Protein AF-A0AAW9LHU7-F1 (afdb_monomer_lite)

pLDDT: mean 85.18, std 13.0, range [49.88, 97.94]

Secondary structure (DSSP, 8-state):
------GGGGHHHHHHHHHHHHHHHHHHHHHHHHHHHHHHHH-TT-S-HHHHHHHHHHHHHHHHHHHHHHHHHHHHHHHHHTT-

Radius of gyration: 20.59 Å; chains: 1; bounding box: 61×14×52 Å

Sequence (84 aa):
MANEPSRSGRWDWADRDTLLDVTVNLIPMGILVFFVGMFILLQPWGFDLFTAVLAHFLTLFPFLLLGILTYYAARAISIDEGRT

Structure (mmCIF, N/CA/C/O backbone):
data_AF-A0AAW9LHU7-F1
#
_entry.id   AF-A0AAW9LHU7-F1
#
loop_
_atom_site.group_PDB
_atom_site.id
_atom_site.type_symbol
_atom_site.label_atom_id
_atom_site.label_alt_id
_atom_site.label_comp_id
_atom_site.label_asym_id
_atom_site.label_entity_id
_atom_site.label_seq_id
_atom_site.pdbx_PDB_ins_code
_atom_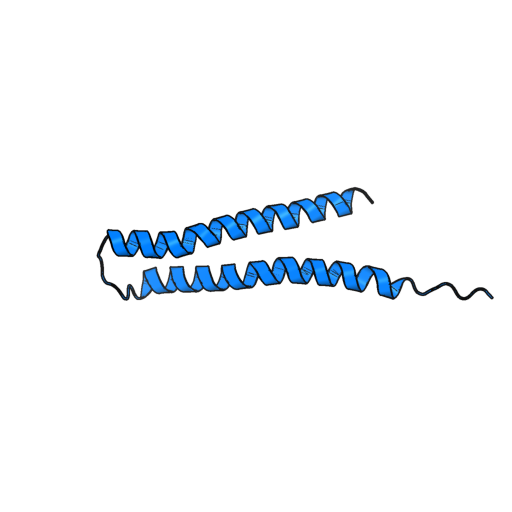site.Cartn_x
_atom_site.Cartn_y
_atom_site.Cartn_z
_atom_site.occupancy
_atom_site.B_iso_or_equiv
_atom_site.auth_seq_id
_atom_site.auth_comp_id
_atom_site.auth_asym_id
_atom_site.auth_atom_id
_atom_site.pdbx_PDB_model_num
ATOM 1 N N . MET A 1 1 ? -45.899 0.876 33.145 1.00 49.88 1 MET A N 1
ATOM 2 C CA . MET A 1 1 ? -45.049 0.034 32.280 1.00 49.88 1 MET A CA 1
ATOM 3 C C . MET A 1 1 ? -44.111 0.983 31.559 1.00 49.88 1 MET A C 1
ATOM 5 O O . MET A 1 1 ? -44.573 1.741 30.718 1.00 49.88 1 MET A O 1
ATOM 9 N N . ALA A 1 2 ? -42.868 1.093 32.026 1.00 56.03 2 ALA A N 1
ATOM 10 C CA . ALA A 1 2 ? -41.888 2.002 31.442 1.00 56.03 2 ALA A CA 1
ATOM 11 C C . ALA A 1 2 ? -41.405 1.407 30.113 1.00 56.03 2 ALA A C 1
ATOM 13 O O . ALA A 1 2 ? -40.961 0.263 30.087 1.00 56.03 2 ALA A O 1
ATOM 14 N N . ASN A 1 3 ? -41.539 2.159 29.022 1.00 62.16 3 ASN A N 1
ATOM 15 C CA . ASN A 1 3 ? -40.950 1.796 27.740 1.00 62.16 3 ASN A CA 1
ATOM 16 C C . ASN A 1 3 ? -39.443 2.039 27.836 1.00 62.16 3 ASN A C 1
ATOM 18 O O . ASN A 1 3 ? -38.992 3.185 27.814 1.00 62.16 3 ASN A O 1
ATOM 22 N N . GLU A 1 4 ? -38.674 0.968 27.993 1.00 67.69 4 GLU A N 1
ATOM 23 C CA . GLU A 1 4 ? -37.220 1.019 27.898 1.00 67.69 4 GLU A CA 1
ATOM 24 C C . GLU A 1 4 ? -36.830 1.361 26.448 1.00 67.69 4 GLU A C 1
ATOM 26 O O . GLU A 1 4 ? -37.325 0.718 25.517 1.00 67.69 4 GLU A O 1
ATOM 31 N N . PRO A 1 5 ? -35.978 2.373 26.200 1.00 61.19 5 PRO A N 1
ATOM 32 C CA . PRO A 1 5 ? -35.532 2.679 24.846 1.00 61.19 5 PRO A CA 1
ATOM 33 C C . PRO A 1 5 ? -34.708 1.503 24.304 1.00 61.19 5 PRO A C 1
ATOM 35 O O . PRO A 1 5 ? -33.721 1.095 24.922 1.00 61.19 5 PRO A O 1
ATOM 38 N N . SER A 1 6 ? -35.108 0.951 23.152 1.00 65.50 6 SER A N 1
ATOM 39 C CA . SER A 1 6 ? -34.450 -0.215 22.560 1.00 65.50 6 SER A CA 1
ATOM 40 C C . SER A 1 6 ? -32.971 0.078 22.297 1.00 65.50 6 SER A C 1
ATOM 42 O O . SER A 1 6 ? -32.611 0.911 21.464 1.00 65.50 6 SER A O 1
ATOM 44 N N . ARG A 1 7 ? -32.104 -0.652 23.000 1.00 65.19 7 ARG A N 1
ATOM 45 C CA . ARG A 1 7 ? -30.635 -0.602 22.917 1.00 65.19 7 ARG A CA 1
ATOM 46 C C . ARG A 1 7 ? -30.057 -1.007 21.548 1.00 65.19 7 ARG A C 1
ATOM 48 O O . ARG A 1 7 ? -28.841 -0.994 21.403 1.00 65.19 7 ARG A O 1
ATOM 55 N N . SER A 1 8 ? -30.895 -1.362 20.573 1.00 68.44 8 SER A N 1
ATOM 56 C CA . SER A 1 8 ? -30.498 -1.887 19.261 1.00 68.44 8 SER A CA 1
ATOM 57 C C . SER A 1 8 ? -29.846 -0.845 18.352 1.00 68.44 8 SER A C 1
ATOM 59 O O . SER A 1 8 ? -28.930 -1.168 17.620 1.00 68.44 8 SER A O 1
ATOM 61 N N . GLY A 1 9 ? -30.230 0.431 18.439 1.00 64.50 9 GLY A N 1
ATOM 62 C CA . GLY A 1 9 ? -29.720 1.446 17.511 1.00 64.50 9 GLY A CA 1
ATOM 63 C C . GLY A 1 9 ? -28.309 1.966 17.796 1.00 64.50 9 GLY A C 1
ATOM 64 O O . GLY A 1 9 ? -27.817 2.750 17.000 1.00 64.50 9 GLY A O 1
ATOM 65 N N . ARG A 1 10 ? -27.674 1.613 18.927 1.00 66.00 10 ARG A N 1
ATOM 66 C CA . ARG A 1 10 ? -26.394 2.213 1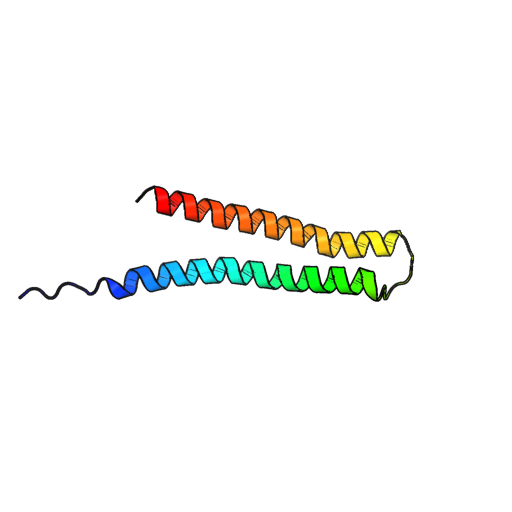9.368 1.00 66.00 10 ARG A CA 1
ATOM 67 C C . ARG A 1 10 ? -25.157 1.379 19.031 1.00 66.00 10 ARG A C 1
ATOM 69 O O . ARG A 1 10 ? -24.067 1.922 19.005 1.00 66.00 10 ARG A O 1
ATOM 76 N N . TRP A 1 11 ? -25.311 0.084 18.826 1.00 68.19 11 TRP A N 1
ATOM 77 C CA . TRP A 1 11 ? -24.173 -0.797 18.556 1.00 68.19 11 TRP A CA 1
ATOM 78 C C . TRP A 1 11 ? -23.993 -0.975 17.048 1.00 68.19 11 TRP A C 1
ATOM 80 O O . TRP A 1 11 ? -22.887 -0.861 16.536 1.00 68.19 11 TRP A O 1
ATOM 90 N N . ASP A 1 12 ? -25.112 -1.023 16.323 1.00 72.06 12 ASP A N 1
ATOM 91 C CA . ASP A 1 12 ? -25.139 -1.170 14.870 1.00 72.06 12 ASP A CA 1
ATOM 92 C C . ASP A 1 12 ? -24.411 -0.055 14.092 1.00 72.06 12 ASP A C 1
ATOM 94 O O . ASP A 1 12 ? -24.001 -0.295 12.959 1.00 72.06 12 ASP A O 1
ATOM 98 N N . TRP A 1 13 ? -24.276 1.165 14.633 1.00 69.25 13 TRP A N 1
ATOM 99 C CA . TRP A 1 13 ? -23.548 2.249 13.948 1.00 69.25 13 TRP A CA 1
ATOM 100 C C . TRP A 1 13 ? -22.034 2.182 14.184 1.00 69.25 13 TRP A C 1
ATOM 102 O O . TRP A 1 13 ? -21.279 2.357 13.234 1.00 69.25 13 TRP A O 1
ATOM 112 N N . ALA A 1 14 ? -21.594 1.854 15.404 1.00 72.19 14 ALA A N 1
ATOM 113 C CA . ALA A 1 14 ? -20.174 1.766 15.749 1.00 72.19 14 ALA A CA 1
ATOM 114 C C . ALA A 1 14 ? -19.477 0.604 15.014 1.00 72.19 14 ALA A C 1
ATOM 116 O O . ALA A 1 14 ? -18.366 0.760 14.500 1.00 72.19 14 ALA A O 1
ATOM 117 N N . ASP A 1 15 ? -20.169 -0.532 14.873 1.00 80.12 15 ASP A N 1
ATOM 118 C CA . ASP A 1 15 ? -19.676 -1.676 14.096 1.00 80.12 15 ASP A CA 1
ATOM 119 C C . ASP A 1 15 ? -19.551 -1.345 12.600 1.00 80.12 15 ASP A C 1
ATOM 121 O O . ASP A 1 15 ? -18.622 -1.793 11.922 1.00 80.12 15 ASP A O 1
ATOM 125 N N . ARG A 1 16 ? -20.474 -0.533 12.064 1.00 82.50 16 ARG A N 1
ATOM 126 C CA . ARG A 1 16 ? -20.457 -0.109 10.655 1.00 82.50 16 ARG A CA 1
ATOM 127 C C . ARG A 1 16 ? -19.314 0.846 10.352 1.00 82.50 16 ARG A C 1
ATOM 129 O O . ARG A 1 16 ? -18.677 0.663 9.320 1.00 82.50 16 ARG A O 1
ATOM 136 N N . ASP A 1 17 ? -19.051 1.812 11.225 1.00 82.56 17 ASP A N 1
ATOM 137 C CA . ASP A 1 17 ? -17.943 2.759 11.057 1.00 82.56 17 ASP A CA 1
ATOM 138 C C . ASP A 1 17 ? -16.596 2.023 11.103 1.00 82.56 17 ASP A C 1
ATOM 140 O O . ASP A 1 17 ? -15.751 2.198 10.227 1.00 82.56 17 ASP A O 1
ATOM 144 N N . THR A 1 18 ? -16.454 1.076 12.034 1.00 84.62 18 THR A N 1
ATOM 145 C CA . THR A 1 18 ? -15.262 0.223 12.146 1.00 84.62 18 THR A CA 1
ATOM 146 C C . THR A 1 18 ? -15.037 -0.635 10.896 1.00 84.62 18 THR A C 1
ATOM 148 O O . THR A 1 18 ? -13.929 -0.698 10.353 1.00 84.62 18 THR A O 1
ATOM 151 N N . LEU A 1 19 ? -16.089 -1.294 10.397 1.00 84.81 19 LEU A N 1
ATOM 152 C CA . LEU A 1 19 ? -16.027 -2.064 9.152 1.00 84.81 19 LEU A CA 1
ATOM 153 C C . LEU A 1 19 ? -15.713 -1.181 7.942 1.00 84.81 19 LEU A C 1
ATOM 155 O O . LEU A 1 19 ? -15.006 -1.620 7.028 1.00 84.81 19 LEU A O 1
ATOM 159 N N . LEU A 1 20 ? -16.235 0.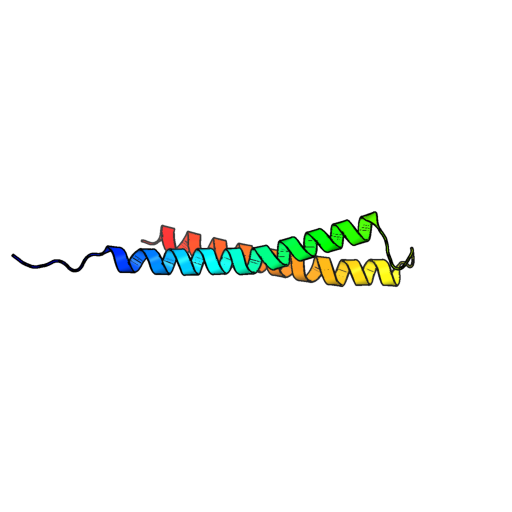045 7.923 1.00 89.31 20 LEU A N 1
ATOM 160 C CA . LEU A 1 20 ? -15.998 1.007 6.859 1.00 89.31 20 LEU A CA 1
ATOM 161 C C . LEU A 1 20 ? -14.528 1.428 6.831 1.00 89.31 20 LEU A C 1
ATOM 163 O O . LEU A 1 20 ? -13.922 1.351 5.767 1.00 89.31 20 LEU A O 1
ATOM 167 N N . ASP A 1 21 ? -13.922 1.745 7.973 1.00 85.06 21 ASP A N 1
ATOM 168 C CA . ASP A 1 21 ? -12.512 2.145 8.056 1.00 85.06 21 ASP A CA 1
ATOM 169 C C . ASP A 1 21 ? -11.558 1.045 7.566 1.00 85.06 21 ASP A C 1
ATOM 171 O O . ASP A 1 21 ? -10.648 1.290 6.764 1.00 85.06 21 ASP A O 1
ATOM 175 N N . VAL A 1 22 ? -11.791 -0.202 7.990 1.00 86.50 22 VAL A N 1
ATOM 176 C CA . VAL A 1 22 ? -10.983 -1.353 7.555 1.00 86.50 22 VAL A CA 1
ATOM 177 C C . VAL A 1 22 ? -11.166 -1.611 6.058 1.00 86.50 22 VAL A C 1
ATOM 179 O O . VAL A 1 22 ? -10.187 -1.830 5.341 1.00 86.50 22 VAL A O 1
ATOM 182 N N . THR A 1 23 ? -12.401 -1.541 5.556 1.00 88.94 23 THR A N 1
ATOM 183 C CA . THR A 1 23 ? -12.702 -1.768 4.133 1.00 88.94 23 THR A CA 1
ATOM 184 C C . THR A 1 23 ? -12.125 -0.663 3.246 1.00 88.94 23 THR A C 1
ATOM 186 O O . THR A 1 23 ? -11.541 -0.956 2.200 1.00 88.94 23 THR A O 1
ATOM 189 N N . VAL A 1 24 ? -12.232 0.600 3.669 1.00 90.69 24 VAL A N 1
ATOM 190 C CA . VAL A 1 24 ? -11.702 1.769 2.949 1.00 90.69 24 VAL A CA 1
ATOM 191 C C . VAL A 1 24 ? -10.182 1.698 2.821 1.00 90.69 24 VAL A C 1
ATOM 193 O O . VAL A 1 24 ? -9.662 2.111 1.789 1.00 90.69 24 VAL A O 1
ATOM 196 N N . ASN A 1 25 ? -9.470 1.110 3.788 1.00 92.56 25 ASN A N 1
ATOM 197 C CA . ASN A 1 25 ? -8.030 0.851 3.673 1.00 92.56 25 ASN A CA 1
ATOM 198 C C . ASN A 1 25 ? -7.696 -0.416 2.866 1.00 92.56 25 ASN A C 1
ATOM 200 O O . ASN A 1 25 ? -6.668 -0.467 2.183 1.00 92.56 25 ASN A O 1
ATOM 204 N N . LEU A 1 26 ? -8.561 -1.434 2.896 1.00 92.12 26 LEU A N 1
ATOM 205 C CA . LEU A 1 26 ? -8.354 -2.693 2.175 1.00 92.12 26 LEU A CA 1
ATOM 206 C C . LEU A 1 26 ? -8.456 -2.531 0.653 1.00 92.12 26 LEU A C 1
ATOM 208 O O . LEU A 1 26 ? -7.684 -3.150 -0.081 1.00 92.12 26 LEU A O 1
ATOM 212 N N . ILE A 1 27 ? -9.368 -1.681 0.171 1.00 94.94 27 ILE A N 1
ATOM 213 C CA . ILE A 1 27 ? -9.558 -1.438 -1.268 1.00 94.94 27 ILE A CA 1
ATOM 214 C C . ILE A 1 27 ? -8.270 -0.894 -1.928 1.00 94.94 27 ILE A C 1
ATOM 216 O O . ILE A 1 27 ? -7.794 -1.519 -2.881 1.00 94.94 27 IL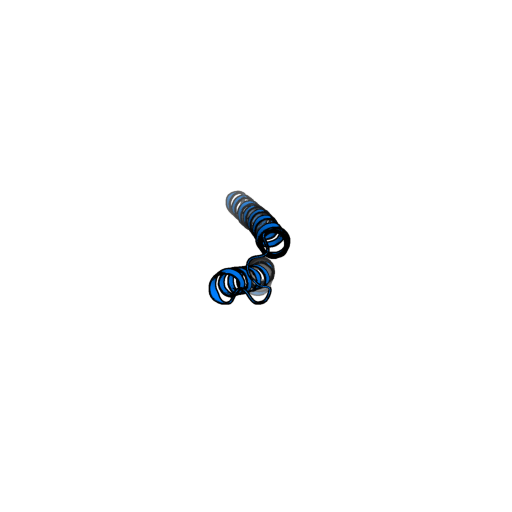E A O 1
ATOM 220 N N . PRO A 1 28 ? -7.644 0.197 -1.436 1.00 94.50 28 PRO A N 1
ATOM 221 C CA . PRO A 1 28 ? -6.355 0.666 -1.935 1.00 94.50 28 PRO A CA 1
ATOM 222 C C . PRO A 1 28 ? -5.263 -0.404 -1.877 1.00 94.50 28 PRO A C 1
ATOM 224 O O . PRO A 1 28 ? -4.522 -0.560 -2.844 1.00 94.50 28 PRO A O 1
ATOM 227 N N . MET A 1 29 ? -5.178 -1.178 -0.788 1.00 96.38 29 MET A N 1
ATOM 228 C CA . MET A 1 29 ? -4.195 -2.263 -0.676 1.00 96.38 29 MET A CA 1
ATOM 229 C C . MET A 1 29 ? -4.377 -3.312 -1.781 1.00 96.38 29 MET A C 1
ATOM 231 O O . MET A 1 29 ? -3.394 -3.713 -2.404 1.00 96.38 29 MET A O 1
ATOM 235 N N . GLY A 1 30 ? -5.618 -3.708 -2.079 1.00 96.44 30 GLY A N 1
ATOM 236 C CA . GLY A 1 30 ? -5.923 -4.637 -3.169 1.00 96.44 30 GLY A CA 1
ATOM 237 C C . GLY A 1 30 ? -5.510 -4.100 -4.542 1.00 96.44 30 GLY A C 1
ATOM 238 O O . GLY A 1 30 ? -4.893 -4.819 -5.329 1.00 96.44 30 GLY A O 1
ATOM 239 N N . ILE A 1 31 ? -5.779 -2.818 -4.809 1.00 97.25 31 ILE A N 1
ATOM 240 C CA . ILE A 1 31 ? -5.367 -2.150 -6.053 1.00 97.25 31 ILE A CA 1
ATOM 241 C C . ILE A 1 31 ? -3.836 -2.128 -6.181 1.00 97.25 31 ILE A C 1
ATOM 243 O O . ILE A 1 31 ? -3.299 -2.430 -7.246 1.00 97.25 31 ILE A O 1
ATOM 247 N N . LEU A 1 32 ? -3.114 -1.819 -5.101 1.00 97.69 32 LEU A N 1
ATOM 248 C CA . LEU A 1 32 ? -1.649 -1.788 -5.109 1.00 97.69 32 LEU A CA 1
ATOM 249 C C . LEU A 1 32 ? -1.049 -3.176 -5.361 1.00 97.69 32 LEU A C 1
ATOM 251 O O . LEU A 1 32 ? -0.143 -3.297 -6.183 1.00 97.69 32 LEU A O 1
ATOM 255 N N . VAL A 1 33 ? -1.580 -4.226 -4.726 1.00 97.56 33 VAL A N 1
ATOM 256 C CA . VAL A 1 33 ? -1.155 -5.617 -4.975 1.00 97.56 33 VAL A CA 1
ATOM 257 C C . VAL A 1 33 ? -1.382 -6.008 -6.433 1.00 97.56 33 VAL A C 1
ATOM 259 O O . VAL A 1 33 ? -0.502 -6.604 -7.056 1.00 97.56 33 VAL A O 1
ATOM 262 N N . PHE A 1 34 ? -2.533 -5.636 -6.995 1.00 97.69 34 PHE A N 1
ATOM 263 C CA . PHE A 1 34 ? -2.831 -5.868 -8.403 1.00 97.69 34 PHE A CA 1
ATOM 264 C C . PHE A 1 34 ? -1.789 -5.215 -9.322 1.00 97.69 34 PHE A C 1
ATOM 266 O O . PHE A 1 34 ? -1.257 -5.883 -10.210 1.00 97.69 34 PHE A O 1
ATOM 273 N N . PHE A 1 35 ? -1.444 -3.946 -9.089 1.00 96.31 35 PHE A N 1
ATOM 274 C CA . PHE A 1 35 ? -0.440 -3.252 -9.898 1.00 96.31 35 PHE A CA 1
ATOM 275 C C . PHE A 1 35 ? 0.967 -3.823 -9.725 1.00 96.31 35 PHE A C 1
ATOM 277 O O . PHE A 1 35 ? 1.659 -4.003 -10.721 1.00 96.31 35 PHE A O 1
ATOM 284 N N . VAL A 1 36 ? 1.376 -4.186 -8.507 1.00 96.56 36 VAL A N 1
ATOM 285 C CA . VAL A 1 36 ? 2.660 -4.873 -8.281 1.00 96.56 36 VAL A CA 1
ATOM 286 C C . VAL A 1 36 ? 2.728 -6.161 -9.104 1.00 96.56 36 VAL A C 1
ATOM 288 O O . VAL A 1 36 ? 3.688 -6.369 -9.842 1.00 96.56 36 VAL A O 1
ATOM 291 N N . GLY A 1 37 ? 1.687 -6.999 -9.042 1.00 96.06 37 GLY A N 1
ATOM 292 C CA . GLY A 1 37 ? 1.614 -8.223 -9.843 1.00 96.06 37 GLY A CA 1
ATOM 293 C C . GLY A 1 37 ? 1.657 -7.938 -11.346 1.00 96.06 37 GLY A C 1
ATOM 294 O O . GLY A 1 37 ? 2.424 -8.562 -12.077 1.00 96.06 37 GLY A O 1
ATOM 295 N N . MET A 1 38 ? 0.896 -6.945 -11.808 1.00 95.00 38 MET A N 1
ATOM 296 C CA . MET A 1 38 ? 0.914 -6.507 -13.203 1.00 95.00 38 MET A CA 1
ATOM 297 C C . MET A 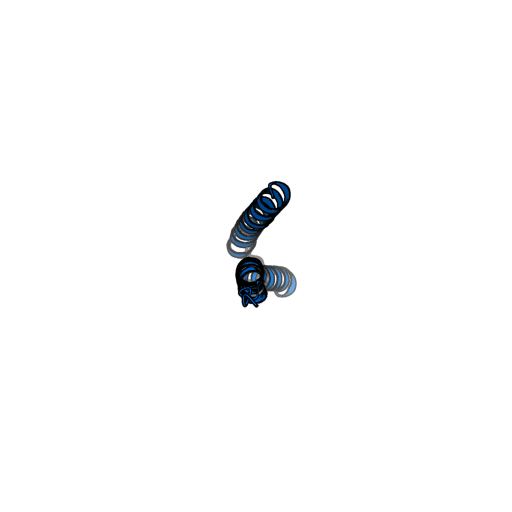1 38 ? 2.314 -6.072 -13.655 1.00 95.00 38 MET A C 1
ATOM 299 O O . MET A 1 38 ? 2.733 -6.424 -14.756 1.00 95.00 38 MET A O 1
ATOM 303 N N . PHE A 1 39 ? 3.045 -5.320 -12.832 1.00 93.88 39 PHE A N 1
ATOM 304 C CA . PHE A 1 39 ? 4.356 -4.775 -13.196 1.00 93.88 39 PHE A CA 1
ATOM 305 C C . PHE A 1 39 ? 5.433 -5.854 -13.246 1.00 93.88 39 PHE A C 1
ATOM 307 O O . PHE A 1 39 ? 6.302 -5.788 -14.113 1.00 93.88 39 PHE A O 1
ATOM 314 N N . ILE A 1 40 ? 5.330 -6.869 -12.384 1.00 92.81 40 ILE A N 1
ATOM 315 C CA . ILE A 1 40 ? 6.188 -8.059 -12.417 1.00 92.81 40 ILE A CA 1
ATOM 316 C C . ILE A 1 40 ? 5.923 -8.893 -13.680 1.00 92.81 40 ILE A C 1
ATOM 318 O O . ILE A 1 40 ? 6.865 -9.391 -14.288 1.00 92.81 40 ILE A O 1
ATOM 322 N N . LEU A 1 41 ? 4.655 -9.058 -14.076 1.00 94.62 41 LEU A N 1
ATOM 323 C CA . LEU A 1 41 ? 4.271 -9.964 -15.167 1.00 94.62 41 LEU A CA 1
ATOM 324 C C . LEU A 1 41 ? 4.378 -9.342 -16.564 1.00 94.62 41 LEU A C 1
ATOM 326 O O . LEU A 1 41 ? 4.799 -10.015 -17.501 1.00 94.62 41 LEU A O 1
ATOM 330 N N . LEU A 1 42 ? 3.940 -8.092 -16.724 1.00 93.56 42 LEU A N 1
ATOM 331 C CA . LEU A 1 42 ? 3.802 -7.452 -18.037 1.00 93.56 42 LEU A CA 1
ATOM 332 C C . LEU A 1 42 ? 4.948 -6.499 -18.363 1.00 93.56 42 LEU A C 1
ATOM 334 O O . LEU A 1 42 ? 5.204 -6.243 -19.535 1.00 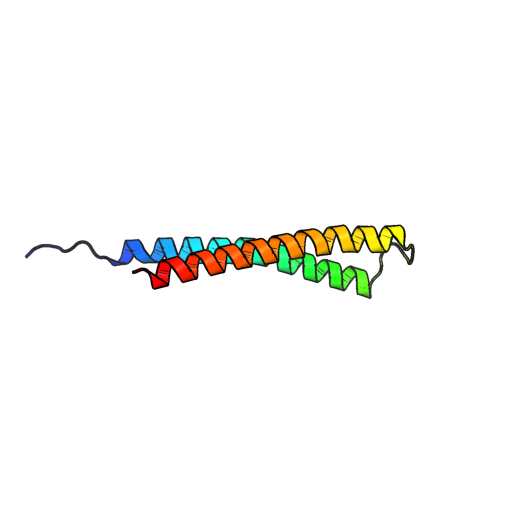93.56 42 LEU A O 1
ATOM 338 N N . GLN A 1 43 ? 5.601 -5.951 -17.337 1.00 88.62 43 GLN A N 1
ATOM 339 C CA . GLN A 1 43 ? 6.715 -5.011 -17.450 1.00 88.62 43 GLN A CA 1
ATOM 340 C C . GLN A 1 43 ? 6.554 -3.947 -18.570 1.00 88.62 43 GLN A C 1
ATOM 342 O O . GLN A 1 43 ? 7.390 -3.850 -19.475 1.00 88.62 43 GLN A O 1
ATOM 347 N N . PRO A 1 44 ? 5.486 -3.126 -18.528 1.00 86.06 44 PRO A N 1
ATOM 348 C CA . PRO A 1 44 ? 5.047 -2.305 -19.667 1.00 86.06 44 PRO A CA 1
ATOM 349 C C . PRO A 1 44 ? 6.016 -1.190 -20.110 1.00 86.06 44 PRO A C 1
ATOM 351 O O . PRO A 1 44 ? 5.831 -0.600 -21.171 1.00 86.06 44 PRO A O 1
ATOM 354 N N . TRP A 1 45 ? 7.056 -0.908 -19.329 1.00 85.00 45 TRP A N 1
ATOM 355 C CA . TRP A 1 45 ? 8.090 0.109 -19.579 1.00 85.00 45 TRP A CA 1
ATOM 356 C C . TRP A 1 45 ? 9.480 -0.482 -19.866 1.00 85.00 45 TRP A C 1
ATOM 358 O O . TRP A 1 45 ? 10.455 0.258 -19.972 1.00 85.00 45 TRP A O 1
ATOM 368 N N . GLY A 1 46 ? 9.597 -1.806 -20.010 1.00 84.62 46 GLY A N 1
ATOM 369 C CA . GLY A 1 46 ? 10.880 -2.470 -20.260 1.00 84.62 46 GLY A CA 1
ATOM 370 C C . GLY A 1 46 ? 11.743 -2.668 -19.004 1.00 84.62 46 GLY A C 1
ATOM 371 O O . GLY A 1 46 ? 11.272 -2.511 -17.880 1.00 84.62 46 GLY A O 1
ATOM 372 N N . PHE A 1 47 ? 13.001 -3.082 -19.210 1.00 81.44 47 PHE A N 1
ATOM 373 C CA . PHE A 1 47 ? 13.931 -3.538 -18.157 1.00 81.44 47 PHE A CA 1
ATOM 374 C C . PHE A 1 47 ? 14.820 -2.422 -17.583 1.00 81.44 47 PHE A C 1
ATOM 376 O O . PHE A 1 47 ? 15.849 -2.706 -16.970 1.00 81.44 47 PHE A O 1
ATOM 383 N N . ASP A 1 48 ? 14.467 -1.153 -17.795 1.00 92.44 48 ASP A N 1
ATOM 384 C CA . ASP A 1 48 ? 15.217 -0.054 -17.193 1.00 92.44 48 ASP A CA 1
ATOM 385 C C . ASP A 1 48 ? 15.117 -0.113 -15.661 1.00 92.44 48 ASP A C 1
ATOM 387 O O . ASP A 1 48 ? 14.025 -0.089 -15.085 1.00 92.44 48 ASP A O 1
ATOM 391 N N . LEU A 1 49 ? 16.274 -0.190 -14.999 1.00 91.56 49 LEU A N 1
ATOM 392 C CA . LEU A 1 49 ? 16.346 -0.396 -13.555 1.00 91.56 49 LEU A CA 1
ATOM 393 C C . LEU A 1 49 ? 15.736 0.779 -12.789 1.00 91.56 49 LEU A C 1
ATOM 395 O O . LEU A 1 49 ? 15.038 0.565 -11.800 1.00 91.56 49 LEU A O 1
ATOM 399 N N . PHE A 1 50 ? 15.981 2.009 -13.243 1.00 94.81 50 PHE A N 1
ATOM 400 C CA . PHE A 1 50 ? 15.455 3.198 -12.581 1.00 94.81 50 PHE A CA 1
ATOM 401 C C . PHE A 1 50 ? 13.924 3.209 -12.615 1.00 94.81 50 PHE A C 1
ATOM 403 O O . PHE A 1 50 ? 13.281 3.358 -11.576 1.00 94.81 50 PHE A O 1
ATOM 410 N N . THR A 1 51 ? 13.339 2.969 -13.786 1.00 94.06 51 THR A N 1
ATOM 411 C CA . THR A 1 51 ? 11.887 2.924 -13.978 1.00 94.06 51 THR A CA 1
ATOM 412 C C . THR A 1 51 ? 11.252 1.773 -13.201 1.00 94.06 51 THR A C 1
ATOM 414 O O . THR A 1 51 ? 10.225 1.964 -12.549 1.00 94.06 51 THR A O 1
ATOM 417 N N . ALA A 1 52 ? 11.879 0.592 -13.199 1.00 92.62 52 ALA A N 1
ATOM 418 C CA . ALA A 1 52 ? 11.403 -0.557 -12.435 1.00 92.62 52 ALA A CA 1
ATOM 419 C C . ALA A 1 52 ? 11.387 -0.277 -10.925 1.00 92.62 52 ALA A C 1
ATOM 421 O O . ALA A 1 52 ? 10.376 -0.536 -10.267 1.00 92.62 52 ALA A O 1
ATOM 422 N N . VAL A 1 53 ? 12.474 0.284 -10.384 1.00 94.69 53 VAL A N 1
ATOM 423 C CA . VAL A 1 53 ? 12.569 0.661 -8.967 1.00 94.69 53 VAL A CA 1
ATOM 424 C C . VAL A 1 53 ? 11.545 1.736 -8.630 1.00 94.69 53 VAL A C 1
ATOM 426 O O . VAL A 1 53 ? 10.846 1.603 -7.632 1.00 94.69 53 VAL A O 1
ATOM 429 N N . LEU A 1 54 ? 11.414 2.768 -9.464 1.00 95.75 54 LEU A N 1
ATOM 430 C CA . LEU A 1 54 ? 10.471 3.856 -9.232 1.00 95.75 54 LEU A CA 1
ATOM 431 C C . LEU A 1 54 ? 9.021 3.358 -9.225 1.00 95.75 54 LEU A C 1
ATOM 433 O O . LEU A 1 54 ? 8.273 3.689 -8.307 1.00 95.75 54 LEU A O 1
ATOM 437 N N . ALA A 1 55 ? 8.632 2.530 -10.197 1.00 94.62 55 ALA A N 1
ATOM 438 C CA . ALA A 1 55 ? 7.287 1.966 -10.271 1.00 94.62 55 ALA A CA 1
ATOM 439 C C . ALA A 1 55 ? 6.962 1.115 -9.034 1.00 94.62 55 ALA A C 1
ATOM 441 O O . ALA A 1 55 ? 5.929 1.322 -8.400 1.00 94.62 55 ALA A O 1
ATOM 442 N N . HIS A 1 56 ? 7.871 0.215 -8.643 1.00 95.62 56 HIS A N 1
ATOM 443 C CA . HIS A 1 56 ? 7.674 -0.628 -7.463 1.00 95.62 56 HIS A CA 1
ATOM 444 C C . HIS A 1 56 ? 7.729 0.169 -6.163 1.00 95.62 56 HIS A C 1
ATOM 446 O O . HIS A 1 56 ? 6.993 -0.145 -5.234 1.00 95.62 56 HIS A O 1
ATOM 452 N N . PHE A 1 57 ? 8.554 1.213 -6.082 1.00 97.12 57 PHE A N 1
ATOM 453 C CA . PHE A 1 57 ? 8.577 2.113 -4.936 1.00 97.12 57 PHE A CA 1
ATOM 454 C C . PHE A 1 57 ? 7.236 2.835 -4.792 1.00 97.12 57 PHE A C 1
ATOM 456 O O . PHE A 1 57 ? 6.636 2.788 -3.723 1.00 97.12 57 PHE A O 1
ATOM 463 N N . LEU A 1 58 ? 6.716 3.418 -5.876 1.00 96.19 58 LEU A N 1
ATOM 464 C CA . LEU A 1 58 ? 5.429 4.119 -5.882 1.00 96.19 58 LEU A CA 1
ATOM 465 C C . LEU A 1 58 ? 4.238 3.214 -5.550 1.00 96.19 58 LEU A C 1
ATOM 467 O O . LEU A 1 58 ? 3.218 3.723 -5.100 1.00 96.19 58 LEU A O 1
ATOM 471 N N . THR A 1 59 ? 4.349 1.897 -5.730 1.00 96.94 59 THR A N 1
ATOM 472 C CA . THR A 1 59 ? 3.296 0.951 -5.335 1.00 96.94 59 THR A CA 1
ATOM 473 C C . THR A 1 59 ? 3.512 0.349 -3.947 1.00 96.94 59 THR A C 1
ATOM 475 O O . THR A 1 59 ? 2.591 0.309 -3.134 1.00 96.94 59 THR A O 1
ATOM 478 N N . LEU A 1 60 ? 4.723 -0.120 -3.643 1.00 97.38 60 LEU A N 1
ATOM 479 C CA . LEU A 1 60 ? 5.023 -0.829 -2.398 1.00 97.38 60 LEU A CA 1
ATOM 480 C C . LEU A 1 60 ? 5.125 0.126 -1.212 1.00 97.38 60 LEU A C 1
ATOM 482 O O . LEU A 1 60 ? 4.706 -0.231 -0.116 1.00 97.38 60 LEU A O 1
ATOM 486 N N . PHE A 1 61 ? 5.638 1.341 -1.411 1.00 97.94 61 PHE A N 1
ATOM 487 C CA . PHE A 1 61 ? 5.729 2.331 -0.342 1.00 97.94 61 PHE A CA 1
ATOM 488 C C . PHE A 1 61 ? 4.352 2.681 0.247 1.00 97.94 61 PHE A C 1
ATOM 490 O O . PHE A 1 61 ? 4.166 2.465 1.448 1.00 97.94 61 PHE A O 1
ATOM 497 N N . PRO A 1 62 ? 3.349 3.137 -0.536 1.00 96.38 62 PRO A N 1
ATOM 498 C CA . PRO A 1 62 ? 2.023 3.389 0.020 1.00 96.38 62 PRO A CA 1
ATOM 499 C C . PRO A 1 62 ? 1.353 2.112 0.534 1.00 96.38 62 PRO A C 1
ATOM 501 O O . PRO A 1 62 ? 0.657 2.182 1.540 1.00 96.38 62 PRO A O 1
ATOM 504 N N . PHE A 1 63 ? 1.591 0.948 -0.084 1.00 97.38 63 PHE A N 1
ATOM 505 C CA . PHE A 1 63 ? 1.048 -0.326 0.401 1.00 97.38 63 PHE A CA 1
ATOM 506 C C . PHE A 1 63 ? 1.519 -0.627 1.827 1.00 97.38 63 PHE A C 1
ATOM 508 O O . PHE A 1 63 ? 0.708 -0.939 2.697 1.00 97.38 63 PHE A O 1
ATOM 515 N N . LEU A 1 64 ? 2.820 -0.475 2.087 1.00 96.94 64 LEU A N 1
ATOM 516 C CA . LEU A 1 64 ? 3.394 -0.678 3.414 1.00 96.94 64 LEU A CA 1
ATOM 517 C C . LEU A 1 64 ? 2.878 0.357 4.416 1.00 96.94 64 LEU A C 1
ATOM 519 O O . LEU A 1 64 ? 2.494 -0.022 5.519 1.00 96.94 64 LEU A O 1
ATOM 523 N N . LEU A 1 65 ? 2.822 1.642 4.044 1.00 96.62 65 LEU A N 1
ATOM 524 C CA . LEU A 1 65 ? 2.273 2.681 4.925 1.00 96.62 65 LEU A CA 1
ATOM 525 C C . LEU A 1 65 ? 0.815 2.395 5.301 1.00 96.62 65 LEU A C 1
ATOM 527 O O . LEU A 1 65 ? 0.462 2.484 6.476 1.00 96.62 65 LEU A O 1
ATOM 531 N N . LEU A 1 66 ? -0.018 2.027 4.325 1.00 95.06 66 LEU A N 1
ATOM 532 C CA . LEU A 1 66 ? -1.423 1.689 4.551 1.00 95.06 66 LEU A CA 1
ATOM 533 C C . LEU A 1 66 ? -1.572 0.431 5.403 1.00 95.06 66 LEU A C 1
ATOM 535 O O . LEU A 1 66 ? -2.390 0.419 6.319 1.00 95.06 66 LEU A O 1
ATOM 539 N N . GLY A 1 67 ? -0.765 -0.604 5.161 1.00 93.56 67 GLY A N 1
ATOM 540 C CA . GLY A 1 67 ? -0.761 -1.812 5.985 1.00 93.56 67 GLY A CA 1
ATOM 541 C C . GLY A 1 67 ? -0.392 -1.515 7.440 1.00 93.56 67 GLY A C 1
ATOM 542 O O . GLY A 1 67 ? -1.066 -1.977 8.359 1.00 93.56 67 GLY A O 1
ATOM 543 N N . ILE A 1 68 ? 0.623 -0.674 7.654 1.00 95.19 68 ILE A N 1
ATOM 544 C CA . ILE A 1 68 ? 1.023 -0.213 8.989 1.00 95.19 68 ILE A CA 1
ATOM 545 C C . ILE A 1 68 ? -0.114 0.575 9.652 1.00 95.19 68 ILE A C 1
ATOM 547 O O . ILE A 1 68 ? -0.465 0.291 10.797 1.00 95.19 68 ILE A O 1
ATOM 551 N N . LEU A 1 69 ? -0.713 1.538 8.945 1.00 93.00 69 LEU A N 1
ATOM 552 C CA . LEU A 1 69 ? -1.822 2.341 9.465 1.00 93.00 69 LEU A CA 1
ATOM 553 C C . LEU A 1 69 ? -3.027 1.465 9.833 1.00 93.00 69 LEU A C 1
ATOM 555 O O . LEU A 1 69 ? -3.578 1.600 10.922 1.00 93.00 69 LEU A O 1
ATOM 559 N N . THR A 1 70 ? -3.385 0.526 8.958 1.00 91.69 70 THR A N 1
ATOM 560 C CA . THR A 1 70 ? -4.491 -0.420 9.165 1.00 91.69 70 THR A CA 1
ATOM 561 C C . THR A 1 70 ? -4.231 -1.314 10.372 1.00 91.69 70 THR A C 1
ATOM 563 O O . THR A 1 70 ? -5.129 -1.532 11.181 1.00 91.69 70 THR A O 1
ATOM 566 N N . TYR A 1 71 ? -2.997 -1.795 10.544 1.00 90.19 71 TYR A N 1
ATOM 567 C CA . TYR A 1 71 ? -2.614 -2.586 11.711 1.00 90.19 71 TYR A CA 1
ATOM 568 C C . TYR A 1 71 ? -2.761 -1.791 13.011 1.00 90.19 71 TYR A C 1
ATOM 570 O O . TYR A 1 71 ? -3.304 -2.302 13.991 1.00 90.19 71 TYR A O 1
ATOM 578 N N . TYR A 1 72 ? -2.312 -0.533 13.030 1.00 92.19 72 TYR A N 1
ATOM 579 C CA . TYR A 1 72 ? -2.480 0.318 14.206 1.00 92.19 72 TYR A CA 1
ATOM 580 C C . TYR A 1 72 ? -3.947 0.639 14.492 1.00 92.19 72 TYR A C 1
ATOM 582 O O . TYR A 1 72 ? -4.328 0.630 15.661 1.00 92.19 72 TYR A O 1
ATOM 590 N N . ALA A 1 73 ? -4.767 0.853 13.461 1.00 87.38 73 ALA A N 1
ATOM 591 C CA . ALA A 1 73 ? -6.206 1.037 13.615 1.00 87.38 73 ALA A CA 1
ATOM 592 C C . ALA A 1 73 ? -6.866 -0.209 14.232 1.00 87.38 73 ALA A C 1
ATOM 594 O O . ALA A 1 73 ? -7.512 -0.109 15.272 1.00 87.38 73 ALA A O 1
ATOM 595 N N . ALA A 1 74 ? -6.607 -1.398 13.675 1.00 85.62 74 ALA A N 1
ATOM 596 C CA . ALA A 1 74 ? -7.126 -2.664 14.200 1.00 85.62 74 ALA A CA 1
ATOM 597 C C . ALA A 1 74 ? -6.674 -2.921 15.647 1.00 85.62 74 ALA A C 1
ATOM 599 O O . ALA A 1 74 ? -7.459 -3.330 16.504 1.00 85.62 74 ALA A O 1
ATOM 600 N N . ARG A 1 75 ? -5.404 -2.631 15.949 1.00 87.19 75 ARG A N 1
ATOM 601 C CA . ARG A 1 75 ? -4.863 -2.775 17.301 1.00 87.19 75 ARG A CA 1
ATOM 602 C C . ARG A 1 75 ? -5.514 -1.804 18.286 1.00 87.19 75 ARG A C 1
ATOM 604 O O . ARG A 1 75 ? -5.788 -2.208 19.412 1.00 87.19 75 ARG A O 1
ATOM 611 N N . ALA A 1 76 ? -5.755 -0.554 17.893 1.00 85.38 76 ALA A N 1
ATOM 612 C CA . ALA A 1 76 ? -6.424 0.425 18.746 1.00 85.38 76 ALA A CA 1
ATOM 613 C C . ALA A 1 76 ? -7.838 -0.036 19.137 1.00 85.38 76 ALA A C 1
ATOM 615 O O . ALA A 1 76 ? -8.177 0.029 20.315 1.00 85.38 76 ALA A O 1
ATOM 616 N N . ILE A 1 77 ? -8.595 -0.593 18.186 1.00 80.12 77 ILE A N 1
ATOM 617 C CA . ILE A 1 77 ? -9.942 -1.139 18.423 1.00 80.12 77 ILE A CA 1
ATOM 618 C C . ILE A 1 77 ? -9.897 -2.304 19.422 1.00 80.12 77 ILE A C 1
ATOM 620 O O . ILE A 1 77 ? -10.598 -2.283 20.428 1.00 80.12 77 ILE A O 1
ATOM 624 N N . SER A 1 78 ? -8.990 -3.270 19.224 1.00 77.75 78 SER A N 1
ATOM 625 C CA . SER A 1 78 ? -8.873 -4.434 20.124 1.00 77.75 78 SER A CA 1
ATOM 626 C C . SER A 1 78 ? -8.550 -4.070 21.584 1.00 77.75 78 SER A C 1
ATOM 628 O O . SER A 1 78 ? -8.880 -4.808 22.510 1.00 77.75 78 SER A O 1
ATOM 630 N N . ILE A 1 79 ? -7.882 -2.931 21.804 1.00 74.81 79 ILE A N 1
ATOM 631 C CA . ILE A 1 79 ? -7.553 -2.424 23.143 1.00 74.81 79 ILE A CA 1
ATOM 632 C C . ILE A 1 79 ? -8.769 -1.768 23.810 1.00 74.81 79 ILE A C 1
ATOM 634 O O . ILE A 1 79 ? -8.865 -1.813 25.039 1.00 74.81 79 ILE A O 1
ATOM 638 N N . ASP A 1 80 ? -9.653 -1.143 23.031 1.00 69.06 80 ASP A N 1
ATOM 639 C CA . ASP A 1 80 ? -10.874 -0.503 23.529 1.00 69.06 80 ASP A CA 1
ATOM 640 C C . ASP A 1 80 ? -11.898 -1.558 23.977 1.00 69.06 80 ASP A C 1
ATOM 642 O O . ASP A 1 80 ? -12.391 -1.501 25.102 1.00 69.06 80 ASP A O 1
ATOM 646 N N . GLU A 1 81 ? -12.087 -2.610 23.172 1.00 64.56 81 GLU A N 1
ATOM 647 C CA . GLU A 1 81 ? -12.959 -3.750 23.501 1.00 64.56 81 GLU A CA 1
ATOM 648 C C . GLU A 1 81 ? -12.528 -4.485 24.782 1.00 64.56 81 GLU A C 1
ATOM 650 O O . GLU A 1 81 ? -13.362 -4.910 25.574 1.00 64.56 81 GLU A O 1
ATOM 655 N N . GLY A 1 82 ? -11.220 -4.619 25.028 1.00 61.19 82 GLY A N 1
ATOM 656 C CA . GLY A 1 82 ? -10.694 -5.283 26.227 1.00 61.19 82 GLY A CA 1
ATOM 657 C C . GLY A 1 82 ? -10.792 -4.464 27.522 1.00 61.19 82 GLY A C 1
ATOM 658 O O . GLY A 1 82 ? -10.419 -4.970 28.584 1.00 61.19 82 GLY A O 1
ATOM 659 N N . ARG A 1 83 ? -11.224 -3.196 27.455 1.00 56.59 83 ARG A N 1
ATOM 660 C CA . ARG A 1 83 ? -11.348 -2.286 28.609 1.00 56.59 83 ARG A CA 1
ATOM 661 C C . ARG A 1 83 ? -12.784 -2.098 29.116 1.00 56.59 83 ARG A C 1
ATOM 663 O O . ARG A 1 83 ? -12.943 -1.462 30.160 1.00 56.59 83 ARG A O 1
ATOM 670 N N . THR A 1 84 ? -13.787 -2.636 28.424 1.00 50.50 84 THR A N 1
ATOM 671 C CA . THR A 1 84 ? -15.209 -2.630 28.823 1.00 50.50 84 THR A CA 1
ATOM 672 C C . THR A 1 84 ? -15.660 -3.985 29.337 1.00 50.50 84 THR A C 1
ATOM 674 O O . THR A 1 84 ? -16.442 -4.002 30.314 1.00 50.50 84 THR A O 1
#

Foldseek 3Di:
DDDDDDPVPPPVVVVVVLVCLLVVLVVLLVVLVVQVVCCVPVVPPDDDPVVSCVSNCVRVVVNVVSVVVSVVSVVVVVVVVVVD